Protein AF-A0A3L9M793-F1 (afdb_monomer_lite)

Secondary structure (DSSP, 8-state):
------PPP-TT-BTTB-HHHHEEEEEEEEEEESS-TT-EEEEEEEEES-TTS-SEEEEEETTTTEEEEEEE-TTS-EEEEEEEESHHHHHTT-

Organism: NCBI:txid1859289

Sequence (94 aa):
MIVKIISEPDINNVFGLDLTKCLIEPTKQNYKNSNDSTDVYELWTVLEENEDKRGYKIYFDEETKMFGLAINSDKDELIDIGCYGTFLKTLYSM

Radius of gyration: 14.75 Å; chains: 1; bounding box: 30×25×57 Å

pLDDT: mean 88.65, std 11.91, range [48.5, 98.44]

Foldseek 3Di:
DDDPPPPDPPCCQDPHANVVQFFDDWDWDWAAEPVGRVDIDTWTWGTARDPVQADKTWTADPVVRFIFIWHQDPVRHIYTPDTQGHPVSRVVVD

Structure (mmCIF, N/CA/C/O backbone):
data_AF-A0A3L9M793-F1
#
_entry.id   AF-A0A3L9M793-F1
#
loop_
_atom_site.group_PDB
_atom_site.id
_atom_site.type_symbol
_atom_site.label_atom_id
_atom_site.label_alt_id
_atom_site.label_comp_id
_atom_site.label_asym_id
_atom_site.label_entity_id
_atom_site.label_seq_id
_atom_site.pdbx_PDB_ins_code
_atom_site.Cartn_x
_atom_site.Cartn_y
_atom_site.Cartn_z
_atom_site.occupancy
_atom_site.B_iso_or_equiv
_atom_site.auth_seq_id
_atom_site.auth_comp_id
_atom_site.auth_asym_id
_atom_site.auth_atom_id
_atom_site.pdbx_PDB_model_num
ATOM 1 N N . MET A 1 1 ? 4.772 3.422 -41.658 1.00 48.50 1 MET A N 1
ATOM 2 C CA . MET A 1 1 ? 4.119 2.962 -40.414 1.00 48.50 1 MET A CA 1
ATOM 3 C C . MET A 1 1 ? 5.239 2.716 -39.414 1.00 48.50 1 MET A C 1
ATOM 5 O O . MET A 1 1 ? 6.055 1.846 -39.673 1.00 48.50 1 MET A O 1
ATOM 9 N N . ILE A 1 2 ? 5.398 3.556 -38.389 1.00 52.03 2 ILE A N 1
ATOM 10 C CA . ILE A 1 2 ? 6.480 3.385 -37.406 1.00 52.03 2 ILE A CA 1
ATOM 11 C C . ILE A 1 2 ? 5.925 2.484 -36.304 1.00 52.03 2 ILE A C 1
ATOM 13 O O . ILE A 1 2 ? 4.973 2.865 -35.626 1.00 52.03 2 ILE A O 1
ATOM 17 N N . VAL A 1 3 ? 6.476 1.279 -36.167 1.00 51.16 3 VAL A N 1
ATOM 18 C CA . VAL A 1 3 ? 6.171 0.392 -35.042 1.00 51.16 3 VAL A CA 1
ATOM 19 C C . VAL A 1 3 ? 6.829 1.009 -33.813 1.00 51.16 3 VAL A C 1
ATOM 21 O O . VAL A 1 3 ? 8.053 1.064 -33.717 1.00 51.16 3 VAL A O 1
ATOM 24 N N . LYS A 1 4 ? 6.018 1.543 -32.899 1.00 58.41 4 LYS A N 1
ATOM 25 C CA . LYS A 1 4 ? 6.494 2.031 -31.606 1.00 58.41 4 LYS A CA 1
ATOM 26 C C . LYS A 1 4 ? 6.811 0.797 -30.763 1.00 58.41 4 LYS A C 1
ATOM 28 O O . LYS A 1 4 ? 5.899 0.152 -30.260 1.00 58.41 4 LYS A O 1
ATOM 33 N N . ILE A 1 5 ? 8.088 0.434 -30.678 1.00 54.44 5 ILE A N 1
ATOM 34 C CA . ILE A 1 5 ? 8.548 -0.607 -29.759 1.00 54.44 5 ILE A CA 1
ATOM 35 C C . ILE A 1 5 ? 8.399 -0.012 -28.358 1.00 54.44 5 ILE A C 1
ATOM 37 O O . ILE A 1 5 ? 9.156 0.875 -27.972 1.00 54.44 5 ILE A O 1
ATOM 41 N N . ILE A 1 6 ? 7.357 -0.418 -27.639 1.00 60.72 6 ILE A N 1
ATOM 42 C CA . ILE A 1 6 ? 7.224 -0.119 -26.216 1.00 60.72 6 ILE A CA 1
ATOM 43 C C . ILE A 1 6 ? 8.119 -1.152 -25.537 1.00 60.72 6 ILE A C 1
ATOM 45 O O . ILE A 1 6 ? 7.749 -2.320 -25.470 1.00 60.72 6 ILE A O 1
ATOM 49 N N . SER A 1 7 ? 9.332 -0.763 -25.136 1.00 62.06 7 SER A N 1
ATOM 50 C CA . SER A 1 7 ? 10.120 -1.620 -24.252 1.00 62.06 7 SER A CA 1
ATOM 51 C C . SER A 1 7 ? 9.339 -1.774 -22.954 1.00 62.06 7 SER A C 1
ATOM 53 O O . SER A 1 7 ? 8.913 -0.768 -22.378 1.00 62.06 7 SER A O 1
ATOM 55 N N . GLU A 1 8 ? 9.138 -3.006 -22.503 1.00 66.44 8 GLU A N 1
ATOM 56 C CA . GLU A 1 8 ? 8.632 -3.241 -21.155 1.00 66.44 8 GLU A CA 1
ATOM 57 C C . GLU A 1 8 ? 9.585 -2.554 -20.160 1.00 66.44 8 GLU A C 1
ATOM 59 O O . GLU A 1 8 ? 10.805 -2.608 -20.358 1.00 66.44 8 GLU A O 1
ATOM 64 N N . PRO A 1 9 ? 9.063 -1.821 -19.161 1.00 65.50 9 PRO A N 1
ATOM 65 C CA . PRO A 1 9 ? 9.914 -1.181 -18.171 1.00 65.50 9 PRO A CA 1
ATOM 66 C C . PRO A 1 9 ? 10.725 -2.255 -17.444 1.00 65.50 9 PRO A C 1
ATOM 68 O O . PRO A 1 9 ? 10.175 -3.278 -17.040 1.00 65.50 9 PRO A O 1
ATOM 71 N N . ASP A 1 10 ? 12.029 -2.021 -17.291 1.00 75.75 10 ASP A N 1
ATOM 72 C CA . ASP A 1 10 ? 12.884 -2.889 -16.487 1.00 75.75 10 ASP A CA 1
ATOM 73 C C . ASP A 1 10 ? 12.423 -2.807 -15.030 1.00 75.75 10 ASP A C 1
ATOM 75 O O . ASP A 1 10 ? 12.702 -1.839 -14.323 1.00 75.75 10 ASP A O 1
ATOM 79 N N . ILE A 1 11 ? 11.671 -3.821 -14.600 1.00 77.94 11 ILE A N 1
ATOM 80 C CA . ILE A 1 11 ? 11.067 -3.882 -13.267 1.00 77.94 11 ILE A CA 1
ATOM 81 C C . ILE A 1 11 ? 12.110 -3.904 -12.143 1.00 77.94 11 ILE A C 1
ATOM 83 O O . ILE A 1 11 ? 11.763 -3.617 -11.002 1.00 77.94 11 ILE A O 1
ATOM 87 N N . ASN A 1 12 ? 13.376 -4.199 -12.458 1.00 78.31 12 ASN A N 1
ATOM 88 C CA . ASN A 1 12 ? 14.474 -4.188 -11.491 1.00 78.31 12 ASN A CA 1
ATOM 89 C C . ASN A 1 12 ? 14.994 -2.769 -11.203 1.00 78.31 12 ASN A C 1
ATOM 91 O O . ASN A 1 12 ? 15.782 -2.582 -10.278 1.00 78.31 12 ASN A O 1
ATOM 95 N N . ASN A 1 13 ? 14.602 -1.774 -12.008 1.00 78.06 13 ASN A N 1
ATOM 96 C CA . ASN A 1 13 ? 14.985 -0.380 -11.815 1.00 78.06 13 ASN A CA 1
ATOM 97 C C . ASN A 1 13 ? 13.922 0.577 -12.377 1.00 78.06 13 ASN A C 1
ATOM 99 O O . ASN A 1 13 ? 14.124 1.273 -13.379 1.00 78.06 13 ASN A O 1
ATOM 103 N N . VAL A 1 14 ? 12.780 0.632 -11.700 1.00 79.69 14 VAL A N 1
ATOM 104 C CA . VAL A 1 14 ? 11.717 1.597 -11.978 1.00 79.69 14 VAL A CA 1
ATOM 105 C C . VAL A 1 14 ? 11.896 2.778 -11.031 1.00 79.69 14 VAL A C 1
ATOM 107 O O . VAL A 1 14 ? 11.614 2.681 -9.845 1.00 79.69 14 VAL A O 1
ATOM 110 N N . PHE A 1 15 ? 12.411 3.894 -11.550 1.00 76.00 15 PHE A N 1
ATOM 111 C CA . PHE A 1 15 ? 12.695 5.117 -10.775 1.00 76.00 15 PHE A CA 1
ATOM 112 C C . PHE A 1 15 ? 13.658 4.915 -9.592 1.00 76.00 15 PHE A C 1
ATOM 114 O O . PHE A 1 15 ? 13.555 5.605 -8.585 1.00 76.00 15 PHE A O 1
ATOM 121 N N . GLY A 1 16 ? 14.617 3.993 -9.714 1.00 79.06 16 GLY A N 1
ATOM 122 C CA . GLY A 1 16 ? 15.536 3.650 -8.624 1.00 79.06 16 GLY A CA 1
ATOM 123 C C . GLY A 1 16 ? 14.997 2.588 -7.663 1.00 79.06 16 GLY A C 1
ATOM 124 O O . GLY A 1 16 ? 15.728 2.188 -6.760 1.00 79.06 16 GLY A O 1
ATOM 125 N N . LEU A 1 17 ? 13.767 2.103 -7.876 1.00 82.62 17 LEU A N 1
ATOM 126 C CA . LEU A 1 17 ? 13.170 1.002 -7.125 1.00 82.62 17 LEU A CA 1
ATOM 127 C C . LEU A 1 17 ? 13.299 -0.319 -7.884 1.00 82.62 17 LEU A C 1
ATOM 129 O O . LEU A 1 17 ? 13.033 -0.406 -9.085 1.00 82.62 17 LEU A O 1
ATOM 133 N N . ASP A 1 18 ? 13.651 -1.365 -7.147 1.00 88.19 18 ASP A N 1
ATOM 134 C CA . ASP A 1 18 ? 13.591 -2.744 -7.616 1.00 88.19 18 ASP A CA 1
ATOM 135 C C . ASP A 1 18 ? 12.214 -3.320 -7.264 1.00 88.19 18 ASP A C 1
ATOM 137 O O . ASP A 1 18 ? 11.992 -3.820 -6.159 1.00 88.19 18 ASP A O 1
ATOM 141 N N . LEU A 1 19 ? 11.262 -3.235 -8.200 1.00 87.44 19 LEU A N 1
ATOM 142 C CA . LEU A 1 19 ? 9.878 -3.655 -7.957 1.00 87.44 19 LEU A CA 1
ATOM 143 C C . LEU A 1 19 ? 9.763 -5.146 -7.630 1.00 87.44 19 LEU A C 1
ATOM 145 O O . LEU A 1 19 ? 8.777 -5.544 -7.015 1.00 87.44 19 LEU A O 1
ATOM 149 N N . THR A 1 20 ? 10.755 -5.964 -7.997 1.00 87.44 20 THR A N 1
ATOM 150 C CA . THR A 1 20 ? 10.772 -7.395 -7.650 1.00 87.44 20 THR A CA 1
ATOM 151 C C . THR A 1 20 ? 10.911 -7.636 -6.147 1.00 87.44 20 THR A C 1
ATOM 153 O O . THR A 1 20 ? 10.543 -8.706 -5.668 1.00 87.44 20 THR A O 1
ATOM 156 N N . LYS A 1 21 ? 11.405 -6.635 -5.408 1.00 88.81 21 LYS A N 1
ATOM 157 C CA . LYS A 1 21 ? 11.531 -6.643 -3.946 1.00 88.81 21 LYS A CA 1
ATOM 158 C C . LYS A 1 21 ? 10.435 -5.840 -3.256 1.00 88.81 21 LYS A C 1
ATOM 160 O O . LYS A 1 21 ? 10.106 -6.133 -2.114 1.00 88.81 21 LYS A O 1
ATOM 165 N N . CYS A 1 22 ? 9.888 -4.831 -3.935 1.00 91.81 22 CYS A N 1
ATOM 166 C CA . CYS A 1 22 ? 8.885 -3.947 -3.346 1.00 91.81 22 CYS A CA 1
ATOM 167 C C . CYS A 1 22 ? 7.452 -4.485 -3.475 1.00 91.81 22 CYS A C 1
ATOM 169 O O . CYS A 1 22 ? 6.608 -4.205 -2.626 1.00 91.81 22 CYS A O 1
ATOM 171 N N . LEU A 1 23 ? 7.139 -5.220 -4.549 1.00 93.38 23 LEU A N 1
ATOM 172 C CA . LEU A 1 23 ? 5.813 -5.810 -4.734 1.00 93.38 23 LEU A CA 1
ATOM 173 C C . LEU A 1 23 ? 5.606 -6.962 -3.753 1.00 93.38 23 LEU A C 1
ATOM 175 O O . LEU A 1 23 ? 6.413 -7.887 -3.681 1.00 93.38 23 LEU A O 1
ATOM 179 N N . ILE A 1 24 ? 4.484 -6.919 -3.044 1.00 94.12 24 ILE A N 1
ATOM 180 C CA . ILE A 1 24 ? 4.101 -7.941 -2.071 1.00 94.12 24 ILE A CA 1
ATOM 181 C C . ILE A 1 24 ? 2.834 -8.667 -2.520 1.00 94.12 24 ILE A C 1
ATOM 183 O O . ILE A 1 24 ? 2.124 -8.223 -3.426 1.00 94.12 24 ILE A O 1
ATOM 187 N N . GLU A 1 25 ? 2.518 -9.779 -1.859 1.00 95.44 25 GLU A N 1
ATOM 188 C CA . GLU A 1 25 ? 1.178 -10.348 -1.964 1.00 95.44 25 GLU A CA 1
ATOM 189 C C . GLU A 1 25 ? 0.154 -9.337 -1.410 1.00 95.44 25 GLU A C 1
ATOM 191 O O . GLU A 1 25 ? 0.331 -8.856 -0.283 1.00 95.44 25 GLU A O 1
ATOM 196 N N . PRO A 1 26 ? -0.901 -8.988 -2.177 1.00 96.88 26 PRO A N 1
ATOM 197 C CA . PRO A 1 26 ? -1.884 -8.012 -1.738 1.00 96.88 26 PRO A CA 1
ATOM 198 C C . PRO A 1 26 ? -2.467 -8.365 -0.372 1.00 96.88 26 PRO A C 1
ATOM 200 O O . PRO A 1 26 ? -3.107 -9.402 -0.207 1.00 96.88 26 PRO A O 1
ATOM 203 N N . THR A 1 27 ? -2.273 -7.485 0.604 1.00 97.00 27 THR A N 1
ATOM 204 C CA . THR A 1 27 ? -2.698 -7.724 1.987 1.00 97.00 27 THR A CA 1
ATOM 205 C C . THR A 1 27 ? -3.720 -6.677 2.397 1.00 97.00 27 THR A C 1
ATOM 207 O O . THR A 1 27 ? -3.461 -5.480 2.301 1.00 97.00 27 THR A O 1
ATOM 210 N N . LYS A 1 28 ? -4.897 -7.115 2.853 1.00 97.81 28 LYS A N 1
ATOM 211 C CA . LYS A 1 28 ? -5.960 -6.206 3.292 1.00 97.81 28 LYS A CA 1
ATOM 212 C C . LYS A 1 28 ? -5.697 -5.726 4.719 1.00 97.81 28 LYS A C 1
ATOM 214 O O . LYS A 1 28 ? -5.509 -6.549 5.615 1.00 97.81 28 LYS A O 1
ATOM 219 N N . GLN A 1 29 ? -5.645 -4.414 4.928 1.00 97.12 29 GLN A N 1
ATOM 220 C CA . GLN A 1 29 ? -5.254 -3.802 6.201 1.00 97.12 29 GLN A CA 1
ATOM 221 C C . GLN A 1 29 ? -6.063 -2.531 6.484 1.00 97.12 29 GLN A C 1
ATOM 223 O O . GLN A 1 29 ? -6.640 -1.926 5.581 1.00 97.12 29 GLN A O 1
ATOM 228 N N . ASN A 1 30 ? -6.080 -2.119 7.753 1.00 97.31 30 ASN A N 1
ATOM 229 C CA . ASN A 1 30 ? -6.741 -0.892 8.189 1.00 97.31 30 ASN A CA 1
ATOM 230 C C . ASN A 1 30 ? -5.790 0.299 8.086 1.00 97.31 30 ASN A C 1
ATOM 232 O O . ASN A 1 30 ? -4.704 0.274 8.668 1.00 97.31 30 ASN A O 1
ATOM 236 N N . TYR A 1 31 ? -6.241 1.349 7.410 1.00 97.38 31 TYR A N 1
ATOM 237 C CA . TYR A 1 31 ? -5.539 2.613 7.237 1.00 97.38 31 TYR A CA 1
ATOM 238 C C . TYR A 1 31 ? -6.315 3.735 7.903 1.00 97.38 31 TYR A C 1
ATOM 240 O O . TYR A 1 31 ? -7.532 3.794 7.774 1.00 97.38 31 TYR A O 1
ATOM 248 N N . LYS A 1 32 ? -5.622 4.646 8.581 1.00 96.88 32 LYS A N 1
ATOM 249 C CA . LYS A 1 32 ? -6.228 5.875 9.105 1.00 96.88 32 LYS A CA 1
ATOM 250 C C . LYS A 1 32 ? -6.048 7.018 8.121 1.00 96.88 32 LYS A C 1
ATOM 252 O O . LYS A 1 32 ? -4.978 7.139 7.523 1.00 96.88 32 LYS A O 1
ATOM 257 N N . ASN A 1 33 ? -7.041 7.892 8.006 1.00 93.56 33 ASN A N 1
ATOM 258 C CA . ASN A 1 33 ? -6.871 9.131 7.257 1.00 93.56 33 ASN A CA 1
ATOM 259 C C . ASN A 1 33 ? -5.841 10.035 7.961 1.00 93.56 33 ASN A C 1
ATOM 261 O O . ASN A 1 33 ? -5.912 10.263 9.170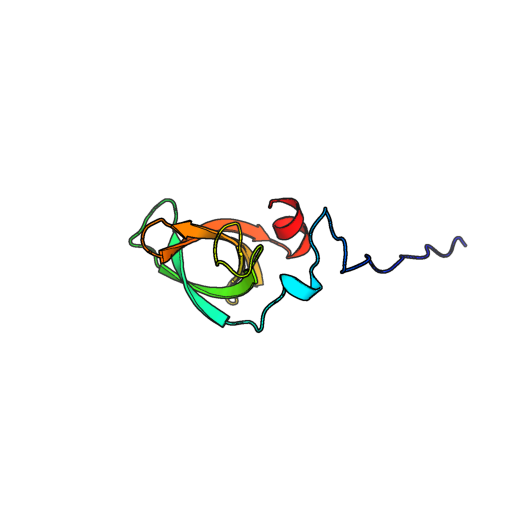 1.00 93.56 33 ASN A O 1
ATOM 265 N N . SER A 1 34 ? -4.887 10.577 7.204 1.00 92.69 34 SER A N 1
ATOM 266 C CA . SER A 1 34 ? -3.895 11.535 7.721 1.00 92.69 34 SER A CA 1
ATOM 267 C C . SER A 1 34 ? -4.505 12.827 8.282 1.00 92.69 34 SER A C 1
ATOM 269 O O . SER A 1 34 ? -3.909 13.442 9.166 1.00 92.69 34 SER A O 1
ATOM 271 N N . ASN A 1 35 ? -5.683 13.234 7.803 1.00 91.00 35 ASN A N 1
ATOM 272 C CA . ASN A 1 35 ? -6.394 14.435 8.248 1.00 91.00 35 ASN A CA 1
ATOM 273 C C . ASN A 1 35 ? -7.375 14.164 9.399 1.00 91.00 35 ASN A C 1
ATOM 275 O O . ASN A 1 35 ? -7.658 15.077 10.174 1.00 91.00 35 ASN A O 1
ATOM 279 N N . ASP A 1 36 ? -7.880 12.933 9.520 1.00 90.81 36 ASP A N 1
ATOM 280 C CA . ASP A 1 36 ? -8.787 12.517 10.591 1.00 90.81 36 ASP A CA 1
ATOM 281 C C . ASP A 1 36 ? -8.523 11.062 10.999 1.00 90.81 36 ASP A C 1
ATOM 283 O O . ASP A 1 36 ? -8.945 10.110 10.351 1.00 90.81 36 ASP A O 1
ATOM 287 N N . SER A 1 37 ? -7.853 10.876 12.134 1.00 85.75 37 SER A N 1
ATOM 288 C CA . SER A 1 37 ? -7.507 9.539 12.632 1.00 85.75 37 SER A CA 1
ATOM 289 C C . SER A 1 37 ? -8.706 8.674 13.052 1.00 85.75 37 SER A C 1
ATOM 291 O O . SER A 1 37 ? -8.505 7.505 13.390 1.00 85.75 37 SER A O 1
ATOM 293 N N . THR A 1 38 ? -9.917 9.243 13.104 1.00 91.50 38 THR A N 1
ATOM 294 C CA . THR A 1 38 ? -11.155 8.499 13.381 1.00 91.50 38 THR A CA 1
ATOM 295 C C . THR A 1 38 ? -11.730 7.839 12.128 1.00 91.50 38 THR A C 1
ATOM 297 O O . THR A 1 38 ? -12.417 6.825 12.254 1.00 91.50 38 THR A O 1
ATOM 300 N N . ASP A 1 39 ? -11.372 8.341 10.942 1.00 93.44 39 ASP A N 1
ATOM 301 C CA . ASP A 1 39 ? -11.708 7.728 9.662 1.00 93.44 39 ASP A CA 1
ATOM 302 C C . ASP A 1 39 ? -10.732 6.588 9.362 1.00 93.44 39 ASP A C 1
ATOM 304 O O . ASP A 1 39 ? -9.518 6.786 9.236 1.00 93.44 39 ASP A O 1
ATOM 308 N N . VAL A 1 40 ? -11.282 5.376 9.254 1.00 94.88 40 VAL A N 1
ATOM 309 C CA . VAL A 1 40 ? -10.530 4.149 8.986 1.00 94.88 40 VAL A CA 1
ATOM 310 C C . VAL A 1 40 ? -11.034 3.501 7.702 1.00 94.88 40 VAL A C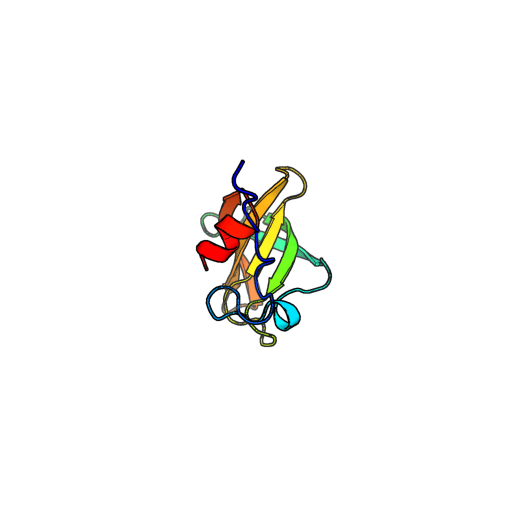 1
ATOM 312 O O . VAL A 1 40 ? -12.230 3.254 7.554 1.00 94.88 40 VAL A O 1
ATOM 315 N N . TYR A 1 41 ? -10.106 3.188 6.803 1.00 93.50 41 TYR A N 1
ATOM 316 C CA . TYR A 1 41 ? -10.356 2.531 5.524 1.00 93.50 41 TYR A CA 1
ATOM 317 C C . TYR A 1 41 ? -9.766 1.122 5.518 1.00 93.50 41 TYR A C 1
ATOM 319 O O . TYR A 1 41 ? -8.681 0.894 6.055 1.00 93.50 41 TYR A O 1
ATOM 327 N N . GLU A 1 42 ? -10.452 0.184 4.870 1.00 97.19 42 GLU A N 1
ATOM 328 C CA . GLU A 1 42 ? -9.953 -1.174 4.653 1.00 97.19 42 GLU A CA 1
ATOM 329 C C . GLU A 1 42 ? -9.381 -1.278 3.229 1.00 97.19 42 GLU A C 1
ATOM 331 O O . GLU A 1 42 ? -10.122 -1.419 2.256 1.00 97.19 42 GLU A O 1
ATOM 336 N N . LEU A 1 43 ? -8.056 -1.175 3.101 1.00 97.94 43 LEU A N 1
ATOM 337 C CA . LEU A 1 43 ? -7.354 -1.034 1.819 1.00 97.94 43 LEU A CA 1
ATOM 338 C C . LEU A 1 43 ? -6.386 -2.198 1.588 1.00 97.94 43 LEU A C 1
ATOM 340 O O . LEU A 1 43 ? -5.932 -2.849 2.530 1.00 97.94 43 LEU A O 1
ATOM 344 N N . TRP A 1 44 ? -6.052 -2.460 0.325 1.00 98.38 44 TRP A N 1
ATOM 345 C CA . TRP A 1 44 ? -5.123 -3.522 -0.063 1.00 98.38 44 TRP A CA 1
ATOM 346 C C . TRP A 1 44 ? -3.707 -2.983 -0.248 1.00 98.38 44 TRP A C 1
ATOM 348 O O . TRP A 1 44 ? -3.441 -2.323 -1.247 1.00 98.38 44 TRP A O 1
ATOM 358 N N . THR A 1 45 ? -2.774 -3.291 0.647 1.00 97.62 45 THR A N 1
ATOM 359 C CA . THR A 1 45 ? -1.344 -3.001 0.449 1.00 97.62 45 THR A CA 1
ATOM 360 C C . THR A 1 45 ? -0.801 -3.878 -0.669 1.00 97.62 45 THR A C 1
ATOM 362 O O . THR A 1 45 ? -0.927 -5.097 -0.592 1.00 97.62 45 THR A O 1
ATOM 365 N N . VAL A 1 46 ? -0.192 -3.284 -1.695 1.00 97.31 46 VAL A N 1
ATOM 366 C CA . VAL A 1 46 ? 0.351 -4.019 -2.857 1.00 97.31 46 VAL A CA 1
ATOM 367 C C . VAL A 1 46 ? 1.843 -3.782 -3.086 1.00 97.31 46 VAL A C 1
ATOM 369 O O . VAL A 1 46 ? 2.484 -4.550 -3.802 1.00 97.31 46 VAL A O 1
ATOM 372 N N . LEU A 1 47 ? 2.403 -2.726 -2.494 1.00 95.50 47 LEU A N 1
ATOM 373 C CA . LEU A 1 47 ? 3.825 -2.409 -2.573 1.00 95.50 47 LEU A CA 1
ATOM 374 C C . LEU A 1 47 ? 4.308 -1.831 -1.246 1.00 95.50 47 LEU A C 1
ATOM 376 O O . LEU A 1 47 ? 3.664 -0.936 -0.694 1.00 95.50 47 LEU A O 1
ATOM 380 N N . GLU A 1 48 ? 5.473 -2.288 -0.798 1.00 95.00 48 GLU A N 1
ATOM 381 C CA . GLU A 1 48 ? 6.256 -1.663 0.266 1.00 95.00 48 GLU A CA 1
ATOM 382 C C . GLU A 1 48 ? 7.623 -1.243 -0.273 1.00 95.00 48 GLU A C 1
ATOM 384 O O . GLU A 1 48 ? 8.308 -2.029 -0.918 1.00 95.00 48 GLU A O 1
ATOM 389 N N . GLU A 1 49 ? 8.036 -0.003 -0.018 1.00 91.38 49 GLU A N 1
ATOM 390 C CA . GLU A 1 49 ? 9.329 0.498 -0.496 1.00 91.38 49 GLU A CA 1
ATOM 391 C C . GLU A 1 49 ? 10.510 -0.294 0.087 1.00 91.38 49 GLU A C 1
ATOM 393 O O . GLU A 1 49 ? 11.473 -0.578 -0.621 1.00 91.38 49 GLU A O 1
ATOM 398 N N . ASN A 1 50 ? 10.417 -0.691 1.362 1.00 86.00 50 ASN A N 1
ATOM 399 C CA . ASN A 1 50 ? 11.461 -1.424 2.073 1.00 86.00 50 ASN A CA 1
ATOM 400 C C . ASN A 1 50 ? 10.872 -2.550 2.935 1.00 86.00 5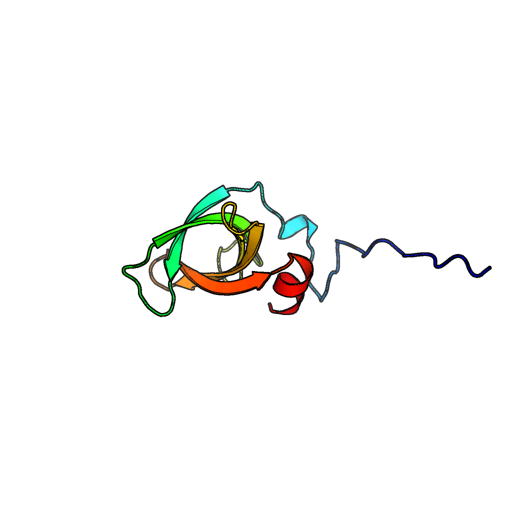0 ASN A C 1
ATOM 402 O O . ASN A 1 50 ? 9.812 -2.387 3.538 1.00 86.00 50 ASN A O 1
ATOM 406 N N . GLU A 1 51 ? 11.630 -3.639 3.098 1.00 79.12 51 GLU A N 1
ATOM 407 C CA . GLU A 1 51 ? 11.264 -4.789 3.949 1.00 79.12 51 GLU A CA 1
ATOM 408 C C . GLU A 1 51 ? 11.107 -4.419 5.438 1.00 79.12 51 GLU A C 1
ATOM 410 O O . GLU A 1 51 ? 10.325 -5.026 6.167 1.00 79.12 51 GLU A O 1
ATOM 415 N N . ASP A 1 52 ? 11.801 -3.371 5.891 1.00 80.31 52 ASP A N 1
ATOM 416 C CA . ASP A 1 52 ? 11.766 -2.869 7.271 1.00 80.31 52 ASP A CA 1
ATOM 417 C C . ASP A 1 52 ? 10.457 -2.140 7.636 1.00 80.31 52 ASP A C 1
ATOM 419 O O . ASP A 1 52 ? 10.374 -1.516 8.697 1.00 80.31 52 ASP A O 1
ATOM 423 N N . LYS A 1 53 ? 9.457 -2.138 6.743 1.00 75.12 53 LYS A N 1
ATOM 424 C CA . LYS A 1 53 ? 8.187 -1.392 6.835 1.00 75.12 53 LYS A CA 1
ATOM 425 C C . LYS A 1 53 ? 8.322 0.133 6.896 1.00 75.12 53 LYS A C 1
ATOM 427 O O . LYS A 1 53 ? 7.312 0.831 6.985 1.00 75.12 53 LYS A O 1
ATOM 432 N N . ARG A 1 54 ? 9.548 0.653 6.826 1.00 80.19 54 ARG A N 1
ATOM 433 C CA . ARG A 1 54 ? 9.875 2.081 6.781 1.00 80.19 54 ARG A CA 1
ATOM 434 C C . ARG A 1 54 ? 9.804 2.587 5.339 1.00 80.19 54 ARG A C 1
ATOM 436 O O . ARG A 1 54 ? 10.257 1.901 4.428 1.00 80.19 54 ARG A O 1
ATOM 443 N N . GLY A 1 55 ? 9.275 3.792 5.145 1.00 89.44 55 GLY A N 1
ATOM 444 C CA . GLY A 1 55 ? 9.101 4.399 3.821 1.00 89.44 55 GLY A CA 1
ATOM 445 C C . GLY A 1 55 ? 7.663 4.327 3.317 1.00 89.44 55 GLY A C 1
ATOM 446 O O . GLY A 1 55 ? 6.725 4.125 4.097 1.00 89.44 55 GLY A O 1
ATOM 447 N N . TYR A 1 56 ? 7.501 4.528 2.016 1.00 94.94 56 TYR A N 1
ATOM 448 C CA . TYR A 1 56 ? 6.196 4.585 1.378 1.00 94.94 56 TYR A CA 1
ATOM 449 C C . TYR A 1 56 ? 5.608 3.200 1.105 1.00 94.94 56 TYR A C 1
ATOM 451 O O . TYR A 1 56 ? 6.298 2.192 0.926 1.00 94.94 56 TYR A O 1
ATOM 459 N N . LYS A 1 57 ? 4.281 3.170 1.050 1.00 96.38 57 LYS A N 1
ATOM 460 C CA . LYS A 1 57 ? 3.466 2.026 0.658 1.00 96.38 57 LYS A CA 1
ATOM 461 C C . LYS A 1 57 ? 2.484 2.462 -0.412 1.00 96.38 57 LYS A C 1
ATOM 463 O O . LYS A 1 57 ? 1.957 3.571 -0.339 1.00 96.38 57 LYS A O 1
ATOM 468 N N . ILE A 1 58 ? 2.197 1.576 -1.360 1.00 97.56 58 ILE A N 1
ATOM 469 C CA . ILE A 1 58 ? 1.075 1.756 -2.284 1.00 97.56 58 ILE A CA 1
ATOM 470 C C . ILE A 1 58 ? -0.050 0.831 -1.847 1.00 97.56 58 ILE A C 1
ATOM 472 O O . ILE A 1 58 ? 0.149 -0.382 -1.728 1.00 97.56 58 ILE A O 1
ATOM 476 N N . TYR A 1 59 ? -1.234 1.405 -1.658 1.00 98.19 59 TYR A N 1
ATOM 477 C CA . TYR A 1 59 ? -2.463 0.646 -1.477 1.00 98.19 59 TYR A CA 1
ATOM 478 C C . TYR A 1 59 ? -3.345 0.704 -2.727 1.00 98.19 59 TYR A C 1
ATOM 480 O O . TYR A 1 59 ? -3.225 1.608 -3.556 1.00 98.19 59 TYR A O 1
ATOM 488 N N . PHE A 1 60 ? -4.268 -0.245 -2.827 1.00 98.44 60 PHE A N 1
ATOM 489 C CA . PHE A 1 60 ? -5.392 -0.259 -3.748 1.00 98.44 60 PHE A CA 1
ATOM 490 C C . PHE A 1 60 ? -6.705 -0.218 -2.962 1.00 98.44 60 PHE A C 1
ATOM 492 O O . PHE A 1 60 ? -6.950 -1.042 -2.080 1.00 98.44 60 PHE A O 1
ATOM 499 N N . ASP A 1 61 ? -7.549 0.745 -3.304 1.00 97.62 61 ASP A N 1
ATOM 500 C CA . ASP A 1 61 ? -8.915 0.859 -2.821 1.00 97.62 61 ASP A CA 1
ATOM 501 C C . ASP A 1 61 ? -9.850 0.123 -3.787 1.00 97.62 61 ASP A C 1
ATOM 503 O O . ASP A 1 61 ? -9.991 0.472 -4.965 1.00 97.62 61 ASP A O 1
ATOM 507 N N . GLU A 1 62 ? -10.495 -0.926 -3.283 1.00 96.69 62 GLU A N 1
ATOM 508 C CA . GLU A 1 62 ? -11.404 -1.746 -4.068 1.00 96.69 62 GLU A CA 1
ATOM 509 C C . GLU A 1 62 ? -12.723 -1.034 -4.395 1.00 96.69 62 GLU A C 1
ATOM 511 O O . GLU A 1 62 ? -13.320 -1.338 -5.433 1.00 96.69 62 GLU A O 1
ATOM 516 N N . GLU A 1 63 ? -13.181 -0.104 -3.561 1.00 95.44 63 GLU A N 1
ATOM 517 C CA . GLU A 1 63 ? -14.444 0.605 -3.767 1.00 95.44 63 GLU A CA 1
ATOM 518 C C . GLU A 1 63 ? -14.301 1.629 -4.890 1.00 95.44 63 GLU A C 1
ATOM 520 O O . GLU A 1 63 ? -15.094 1.651 -5.835 1.00 95.44 63 GLU A O 1
ATOM 525 N N . THR A 1 64 ? -13.241 2.437 -4.830 1.00 96.19 64 THR A N 1
ATOM 526 C CA . THR A 1 64 ? -12.984 3.491 -5.821 1.00 96.19 64 THR A CA 1
ATOM 527 C C . THR A 1 64 ? -12.194 3.003 -7.035 1.00 96.19 64 THR A C 1
ATOM 529 O O . THR A 1 64 ? -12.152 3.692 -8.057 1.00 96.19 64 THR A O 1
ATOM 532 N N . LYS A 1 65 ? -11.603 1.802 -6.960 1.00 97.25 65 LYS A N 1
ATOM 533 C CA . LYS A 1 65 ? -10.686 1.235 -7.965 1.00 97.25 65 LYS A CA 1
ATOM 534 C C . LYS A 1 65 ? -9.458 2.118 -8.202 1.00 97.25 65 LYS A C 1
ATOM 536 O O . LYS A 1 65 ? -8.965 2.206 -9.329 1.00 97.25 65 LYS A O 1
ATOM 541 N N . MET A 1 66 ? -8.969 2.771 -7.150 1.00 97.88 66 MET A N 1
ATOM 542 C CA . MET A 1 66 ? -7.836 3.692 -7.221 1.00 97.88 66 MET A CA 1
ATOM 543 C C . MET A 1 66 ? -6.676 3.259 -6.330 1.00 97.88 66 MET A C 1
ATOM 545 O O . MET A 1 66 ? -6.838 2.501 -5.380 1.00 97.88 66 MET A O 1
ATOM 549 N N . PHE A 1 67 ? -5.488 3.760 -6.653 1.00 98.38 67 PHE A N 1
ATOM 550 C CA . PHE A 1 67 ? -4.272 3.559 -5.880 1.00 98.38 67 PHE A CA 1
ATOM 551 C C . PHE A 1 67 ? -3.891 4.830 -5.131 1.00 98.38 67 PHE A C 1
ATOM 553 O O . PHE A 1 67 ? -3.993 5.937 -5.674 1.00 98.38 67 PHE A O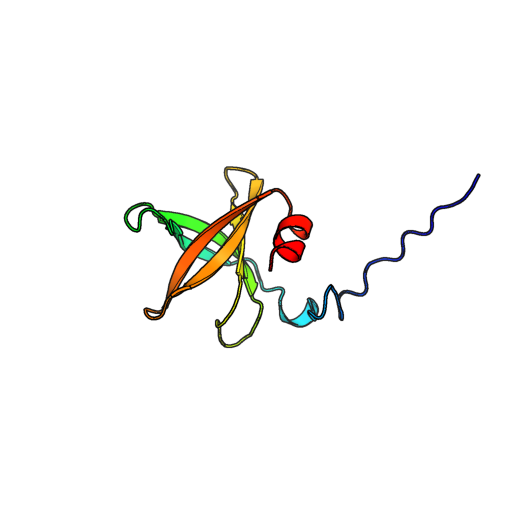 1
ATOM 560 N N . GLY A 1 68 ? -3.365 4.666 -3.924 1.00 97.69 68 GLY A N 1
ATOM 561 C CA . GLY A 1 68 ? -2.888 5.772 -3.105 1.00 97.69 68 GLY A CA 1
ATOM 562 C C . GLY A 1 68 ? -1.631 5.437 -2.321 1.00 97.69 68 GLY A C 1
ATOM 563 O O . GLY A 1 68 ? -1.124 4.315 -2.386 1.00 97.69 68 GLY A O 1
ATOM 564 N N . LEU A 1 69 ? -1.102 6.455 -1.649 1.00 97.19 69 LEU A N 1
ATOM 565 C CA . LEU A 1 69 ? 0.119 6.363 -0.865 1.00 97.19 69 LEU A CA 1
ATOM 566 C C . LEU A 1 69 ? -0.189 6.293 0.614 1.00 97.19 69 LEU A C 1
ATOM 568 O O . LEU A 1 69 ? -1.097 6.948 1.123 1.00 97.19 69 LEU A O 1
ATOM 572 N N . ALA A 1 70 ? 0.654 5.555 1.311 1.00 96.94 70 ALA A N 1
ATOM 573 C CA . ALA A 1 70 ? 0.618 5.485 2.749 1.00 96.94 70 ALA A CA 1
ATOM 574 C C . ALA A 1 70 ? 2.011 5.369 3.354 1.00 96.94 70 ALA A C 1
ATOM 576 O O . ALA A 1 70 ? 2.985 5.056 2.669 1.00 96.94 70 ALA A O 1
ATOM 577 N N . ILE A 1 71 ? 2.077 5.602 4.660 1.00 95.44 71 ILE A N 1
ATOM 578 C CA . ILE A 1 71 ? 3.274 5.437 5.483 1.00 95.44 71 ILE A CA 1
ATOM 579 C C . ILE A 1 71 ? 2.917 4.717 6.783 1.00 95.44 71 ILE A C 1
ATOM 581 O O . ILE A 1 71 ? 1.764 4.730 7.220 1.00 95.44 71 ILE A O 1
ATOM 585 N N . ASN A 1 72 ? 3.917 4.130 7.434 1.00 94.69 72 ASN A N 1
ATOM 586 C CA . ASN A 1 72 ? 3.804 3.740 8.835 1.00 94.69 72 ASN A CA 1
ATOM 587 C C . ASN A 1 72 ? 4.104 4.954 9.724 1.00 94.69 72 ASN A C 1
ATOM 589 O O . ASN A 1 72 ? 5.099 5.650 9.528 1.00 94.69 72 ASN A O 1
ATOM 593 N N . SER A 1 73 ? 3.252 5.195 10.717 1.00 91.19 73 SER A N 1
ATOM 594 C CA . SER A 1 73 ? 3.544 6.134 11.802 1.00 91.19 73 SER A CA 1
ATOM 595 C C . SER A 1 73 ? 4.514 5.530 12.824 1.00 91.19 73 SER A C 1
ATOM 597 O O . SER A 1 73 ? 4.711 4.315 12.8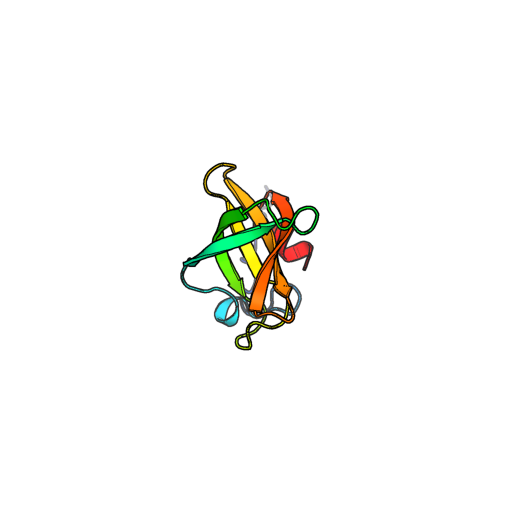75 1.00 91.19 73 SER A O 1
ATOM 599 N N . ASP A 1 74 ? 5.032 6.362 13.731 1.00 88.00 74 ASP A N 1
ATOM 600 C CA . ASP A 1 74 ? 5.891 5.926 14.847 1.00 88.00 74 ASP A CA 1
ATOM 601 C C . ASP A 1 74 ? 5.216 4.920 15.803 1.00 88.00 74 ASP A C 1
ATOM 603 O O . ASP A 1 74 ? 5.881 4.295 16.628 1.00 88.00 74 ASP A O 1
ATOM 607 N N . LYS A 1 75 ? 3.887 4.769 15.719 1.00 89.50 75 LYS A N 1
ATOM 608 C CA . LYS A 1 75 ? 3.090 3.827 16.521 1.00 89.50 75 LYS A CA 1
ATOM 609 C C . LYS A 1 75 ? 2.764 2.525 15.780 1.00 89.50 75 LYS A C 1
ATOM 611 O O . LYS A 1 75 ? 1.913 1.776 16.246 1.00 89.50 75 LYS A O 1
ATOM 616 N N . ASP A 1 76 ? 3.416 2.276 14.644 1.00 89.44 76 ASP A N 1
ATOM 617 C CA . ASP A 1 76 ? 3.152 1.144 13.744 1.00 89.44 76 ASP A CA 1
ATOM 618 C C . ASP A 1 76 ? 1.710 1.119 13.196 1.00 89.44 76 ASP A C 1
ATOM 620 O O . ASP A 1 76 ? 1.123 0.071 12.938 1.00 89.44 76 ASP A O 1
ATOM 624 N N . GLU A 1 77 ? 1.121 2.305 13.015 1.00 93.50 77 GLU A N 1
ATOM 625 C CA . GLU A 1 77 ? -0.194 2.470 12.385 1.00 93.50 77 GLU A CA 1
ATOM 626 C C . GLU A 1 77 ? -0.023 2.894 10.926 1.00 93.50 77 GLU A C 1
ATOM 628 O O . GLU A 1 77 ? 0.779 3.786 10.640 1.00 93.50 77 GLU A O 1
ATOM 633 N N . LEU A 1 78 ? -0.800 2.295 10.023 1.00 96.19 78 LEU A N 1
ATOM 634 C CA . LEU A 1 78 ? -0.831 2.657 8.610 1.00 96.19 78 LEU A CA 1
ATOM 635 C C . LEU A 1 78 ? -1.659 3.925 8.399 1.00 96.19 78 LEU A C 1
ATOM 637 O O . LEU A 1 78 ? -2.825 3.990 8.794 1.00 96.19 78 LEU A O 1
ATOM 641 N N . ILE A 1 79 ? -1.052 4.922 7.765 1.00 96.69 79 ILE A N 1
ATOM 642 C CA . ILE A 1 79 ? -1.655 6.232 7.524 1.00 96.69 79 ILE A CA 1
ATOM 643 C C . ILE A 1 79 ? -1.782 6.450 6.021 1.00 96.69 79 ILE A C 1
ATOM 645 O O . ILE A 1 79 ? -0.771 6.473 5.321 1.00 96.69 79 ILE A O 1
ATOM 649 N N . ASP A 1 80 ? -3.009 6.634 5.540 1.00 96.19 80 ASP A N 1
ATOM 650 C CA . ASP A 1 80 ? -3.295 7.082 4.179 1.00 96.19 80 ASP A CA 1
ATOM 651 C C . ASP A 1 80 ? -2.955 8.573 4.038 1.00 96.19 80 ASP A C 1
ATOM 653 O O . ASP A 1 80 ? -3.499 9.433 4.742 1.00 96.19 80 ASP A O 1
ATOM 657 N N . ILE A 1 81 ? -2.040 8.878 3.117 1.00 95.94 81 ILE A N 1
ATOM 658 C CA . ILE A 1 81 ? -1.574 10.238 2.823 1.00 95.94 81 ILE A CA 1
ATOM 659 C C . ILE A 1 81 ? -2.080 10.761 1.471 1.00 95.94 81 ILE A C 1
ATOM 661 O O . ILE A 1 81 ? -1.695 11.855 1.056 1.00 95.94 81 ILE A O 1
ATOM 665 N N . GLY A 1 82 ? -2.948 10.015 0.786 1.00 95.00 82 GLY A N 1
ATOM 666 C CA . GLY A 1 82 ? -3.691 10.499 -0.370 1.00 95.00 82 GLY A CA 1
ATOM 667 C C . GLY A 1 82 ? -3.847 9.484 -1.498 1.00 95.00 82 GLY A C 1
ATOM 668 O O . GLY A 1 82 ? -3.022 8.593 -1.706 1.00 95.00 82 GLY A O 1
ATOM 669 N N . CYS A 1 83 ? -4.895 9.694 -2.293 1.00 94.88 83 CYS A N 1
ATOM 670 C CA . CYS A 1 83 ? -5.197 8.921 -3.490 1.00 94.88 83 CYS A CA 1
ATOM 671 C C . CYS A 1 83 ? -4.648 9.605 -4.754 1.00 94.88 83 CYS A C 1
ATOM 673 O O . CYS A 1 83 ? -4.838 10.803 -4.965 1.00 94.88 83 CYS A O 1
ATOM 675 N N . TYR A 1 84 ? -3.993 8.827 -5.620 1.00 95.44 84 TYR A N 1
ATOM 676 C CA . TYR A 1 84 ? -3.285 9.309 -6.817 1.00 95.44 84 TYR A CA 1
ATOM 677 C C . TYR A 1 84 ? -3.830 8.694 -8.125 1.00 95.44 84 TYR A C 1
ATOM 679 O O . TYR A 1 84 ? -3.385 9.021 -9.233 1.00 95.44 84 TYR A O 1
ATOM 687 N N . GLY A 1 85 ? -4.838 7.823 -8.025 1.00 95.88 85 GLY A N 1
ATOM 688 C CA . GLY A 1 85 ? -5.564 7.253 -9.156 1.00 95.88 85 GLY A CA 1
ATOM 689 C C . GLY A 1 85 ? -4.980 5.927 -9.637 1.00 95.88 85 GLY A C 1
ATOM 690 O O . GLY A 1 85 ? -5.466 4.871 -9.259 1.00 95.88 85 GLY A O 1
ATOM 691 N N . THR A 1 86 ? -3.972 5.949 -10.510 1.00 95.88 86 THR A N 1
ATOM 692 C CA . THR A 1 86 ? -3.405 4.719 -11.110 1.00 95.88 86 THR A CA 1
ATOM 693 C C . THR A 1 86 ? -2.111 4.307 -10.423 1.00 95.88 86 THR A C 1
ATOM 695 O O . THR A 1 86 ? -1.318 5.195 -10.130 1.00 95.88 86 THR A O 1
ATOM 698 N N . PHE A 1 87 ? -1.817 3.004 -10.347 1.00 94.19 87 PHE A N 1
ATOM 699 C CA . PHE A 1 87 ? -0.577 2.475 -9.760 1.00 94.19 87 PHE A CA 1
ATOM 700 C C . PHE A 1 87 ? 0.688 3.228 -10.200 1.00 94.19 87 PHE A C 1
ATOM 702 O O . PHE A 1 87 ? 1.452 3.678 -9.358 1.00 94.19 87 PHE A O 1
ATOM 709 N N . LEU A 1 88 ? 0.883 3.444 -11.509 1.00 91.38 88 LEU A N 1
ATOM 710 C CA . LEU A 1 88 ? 2.066 4.156 -12.007 1.00 91.38 88 LEU A CA 1
ATOM 711 C C . LEU A 1 88 ? 2.123 5.610 -11.525 1.00 91.38 88 LEU A C 1
ATOM 713 O O . LEU A 1 88 ? 3.182 6.056 -11.116 1.00 91.38 88 LEU A O 1
ATOM 717 N N . LYS A 1 89 ? 1.005 6.349 -11.537 1.00 93.06 89 LYS A N 1
ATOM 718 C CA . LYS A 1 89 ? 0.954 7.724 -10.995 1.00 93.06 89 LYS A CA 1
ATOM 719 C C . LYS A 1 89 ? 1.303 7.761 -9.511 1.00 93.06 89 LYS A C 1
ATOM 721 O O . LYS A 1 89 ? 2.019 8.661 -9.086 1.00 93.06 89 LYS A O 1
ATOM 726 N N . THR A 1 90 ? 0.809 6.789 -8.753 1.00 95.44 90 THR A N 1
ATOM 727 C CA . THR A 1 90 ? 1.129 6.639 -7.335 1.00 95.44 90 THR A CA 1
ATOM 728 C C . THR A 1 90 ? 2.617 6.349 -7.145 1.00 95.44 90 THR A C 1
ATOM 730 O O . THR A 1 90 ? 3.266 7.037 -6.369 1.00 95.44 90 THR A O 1
ATOM 733 N N . LEU A 1 91 ? 3.179 5.429 -7.934 1.00 92.44 91 LEU A N 1
ATOM 734 C CA . LEU A 1 91 ? 4.609 5.112 -7.951 1.00 92.44 91 LEU A CA 1
ATOM 735 C C . LEU A 1 91 ? 5.477 6.328 -8.321 1.00 92.44 91 LEU A C 1
ATOM 737 O O . LEU A 1 91 ? 6.527 6.524 -7.731 1.00 92.44 91 LEU A O 1
ATOM 741 N N . TYR A 1 92 ? 5.027 7.175 -9.253 1.00 89.62 92 TYR A N 1
ATOM 742 C CA . TYR A 1 92 ? 5.689 8.443 -9.601 1.00 89.62 92 TYR A CA 1
ATOM 743 C C . TYR A 1 92 ? 5.645 9.500 -8.489 1.00 89.62 92 TYR A C 1
ATOM 745 O O . TYR A 1 92 ? 6.330 10.514 -8.606 1.00 89.62 92 TYR A O 1
ATOM 753 N N . SER A 1 93 ? 4.785 9.320 -7.486 1.00 88.69 93 SER A N 1
ATOM 754 C CA . SER A 1 93 ? 4.584 10.279 -6.394 1.00 88.69 93 SER A CA 1
ATOM 755 C C . SER A 1 93 ?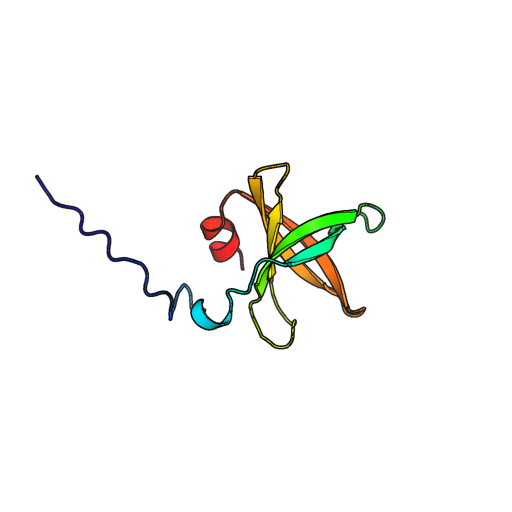 5.294 9.875 -5.098 1.00 88.69 93 SER A C 1
ATOM 757 O O . SER A 1 93 ? 5.247 10.652 -4.146 1.00 88.69 93 SER A O 1
ATOM 759 N N . MET A 1 94 ? 5.903 8.680 -5.060 1.00 86.12 94 MET A N 1
ATOM 760 C CA . MET A 1 94 ? 6.832 8.250 -4.003 1.00 86.12 94 MET A CA 1
ATOM 761 C C . MET A 1 94 ? 8.125 9.066 -4.086 1.00 86.12 94 MET A C 1
ATOM 763 O O . MET A 1 94 ? 8.602 9.507 -3.018 1.00 86.12 94 MET A O 1
#